Protein AF-B5VUB9-F1 (afdb_monomer_lite)

Secondary structure (DSSP, 8-state):
---HHHHHHHHHHHHHHHHHHHHHHHHHHHHHT-------STTB---SS-SBSS-TTS-GGG-TT----

Organism: NCBI:txid513049

Structure (mmCIF, N/CA/C/O backbone):
data_AF-B5VUB9-F1
#
_entry.id   AF-B5VUB9-F1
#
loop_
_atom_site.group_PDB
_atom_site.id
_atom_site.type_symbol
_atom_site.label_atom_id
_atom_site.label_alt_id
_atom_site.label_comp_id
_atom_site.label_asym_id
_atom_site.label_entity_id
_atom_site.label_seq_id
_atom_site.pdbx_PDB_ins_code
_atom_site.Cartn_x
_atom_site.Cartn_y
_atom_site.Cartn_z
_atom_site.occupancy
_atom_site.B_iso_or_equiv
_atom_site.auth_seq_id
_atom_site.auth_comp_id
_atom_site.auth_asym_id
_atom_site.auth_atom_id
_atom_site.pdbx_PDB_model_num
ATOM 1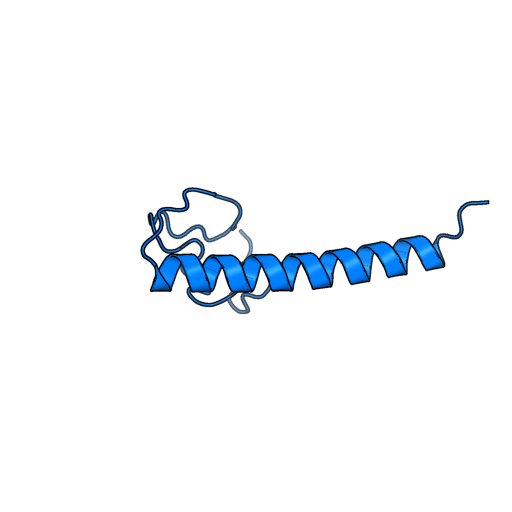 N N . MET A 1 1 ? 1.359 8.391 -38.506 1.00 50.56 1 MET A N 1
ATOM 2 C CA . MET A 1 1 ? 1.327 6.949 -38.175 1.00 50.56 1 MET A CA 1
ATOM 3 C C . MET A 1 1 ? 1.743 6.793 -36.721 1.00 50.56 1 MET A C 1
ATOM 5 O O . MET A 1 1 ? 2.901 7.037 -36.413 1.00 50.56 1 MET A O 1
ATOM 9 N N . ASN A 1 2 ? 0.809 6.470 -35.824 1.00 62.84 2 ASN A N 1
ATOM 10 C CA . ASN A 1 2 ? 1.133 6.270 -34.409 1.00 62.84 2 ASN A CA 1
ATOM 11 C C . ASN A 1 2 ? 1.814 4.913 -34.245 1.00 62.84 2 ASN A C 1
ATOM 13 O O . ASN A 1 2 ? 1.280 3.884 -34.661 1.00 62.84 2 ASN A O 1
ATOM 17 N N . ASN A 1 3 ? 3.017 4.916 -33.676 1.00 81.00 3 ASN A N 1
ATOM 18 C CA . ASN A 1 3 ? 3.800 3.704 -33.491 1.00 81.00 3 ASN A CA 1
ATOM 19 C C . ASN A 1 3 ? 3.314 2.985 -32.221 1.00 81.00 3 ASN A C 1
ATOM 21 O O . ASN A 1 3 ? 3.903 3.102 -31.146 1.00 81.00 3 ASN A O 1
ATOM 25 N N . LEU A 1 4 ? 2.184 2.280 -32.358 1.00 79.88 4 LEU A N 1
ATOM 26 C CA . LEU A 1 4 ? 1.452 1.592 -31.284 1.00 79.88 4 LEU A CA 1
ATOM 27 C C . LEU A 1 4 ? 2.352 0.712 -30.395 1.00 79.88 4 LEU A C 1
ATOM 29 O O . LEU A 1 4 ? 2.076 0.554 -29.207 1.00 79.88 4 LEU A O 1
ATOM 33 N N . GLY A 1 5 ? 3.438 0.157 -30.944 1.00 79.31 5 GLY A N 1
ATOM 34 C CA . GLY A 1 5 ? 4.422 -0.626 -30.189 1.00 79.31 5 GLY A CA 1
ATOM 35 C C . GLY A 1 5 ? 5.215 0.206 -29.174 1.00 79.31 5 GLY A C 1
ATOM 36 O O . GLY A 1 5 ? 5.331 -0.190 -28.014 1.00 79.31 5 GLY A O 1
ATOM 37 N N . MET A 1 6 ? 5.701 1.387 -29.572 1.00 75.25 6 MET A N 1
ATOM 38 C CA . MET A 1 6 ? 6.401 2.305 -28.663 1.00 75.25 6 MET A CA 1
ATOM 39 C C . MET A 1 6 ? 5.471 2.846 -27.578 1.00 75.25 6 MET A C 1
ATOM 41 O O . MET A 1 6 ? 5.865 2.959 -26.420 1.00 75.25 6 MET A O 1
ATOM 45 N N . GLU A 1 7 ? 4.223 3.142 -27.927 1.00 79.62 7 GLU A N 1
ATOM 46 C CA . GLU A 1 7 ? 3.239 3.649 -26.973 1.00 79.62 7 GLU A CA 1
ATOM 47 C C . GLU A 1 7 ? 2.884 2.604 -25.905 1.00 79.62 7 GLU A C 1
ATOM 49 O O . GLU A 1 7 ? 2.881 2.909 -24.712 1.00 79.62 7 GLU A O 1
ATOM 54 N N . ARG A 1 8 ? 2.725 1.333 -26.301 1.00 76.88 8 ARG A N 1
ATOM 55 C CA . ARG A 1 8 ? 2.556 0.210 -25.363 1.00 76.88 8 ARG A CA 1
ATOM 56 C C . ARG A 1 8 ? 3.752 0.038 -24.426 1.00 76.88 8 ARG A C 1
ATOM 58 O O . ARG A 1 8 ? 3.536 -0.131 -23.227 1.00 76.88 8 ARG A O 1
ATOM 65 N N . MET A 1 9 ? 4.987 0.119 -24.931 1.00 77.19 9 MET A N 1
ATOM 66 C CA . MET A 1 9 ? 6.187 0.066 -24.081 1.00 77.19 9 MET A CA 1
ATOM 67 C C . MET A 1 9 ? 6.216 1.213 -23.066 1.00 77.19 9 MET A C 1
ATOM 69 O O . MET A 1 9 ? 6.395 0.968 -21.876 1.00 77.19 9 MET A O 1
ATOM 73 N N . ARG A 1 10 ? 5.950 2.455 -23.496 1.00 79.69 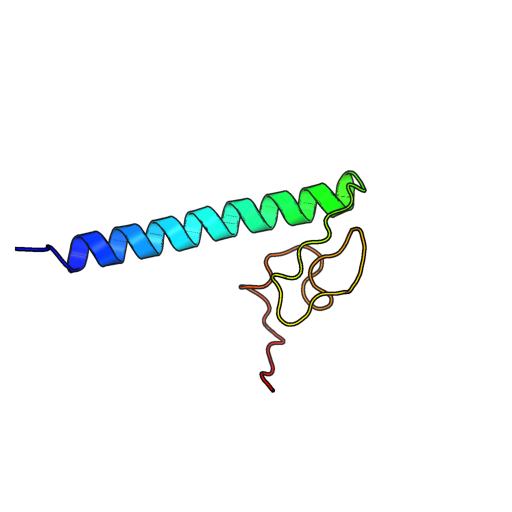10 ARG A N 1
ATOM 74 C CA . ARG A 1 10 ? 5.901 3.621 -22.594 1.00 79.69 10 ARG A CA 1
ATOM 75 C C . ARG A 1 10 ? 4.850 3.457 -21.498 1.00 79.69 10 ARG A C 1
ATOM 77 O O . ARG A 1 10 ? 5.129 3.764 -20.342 1.00 79.69 10 ARG A O 1
ATOM 84 N N . LEU A 1 11 ? 3.670 2.935 -21.832 1.00 77.44 11 LEU A N 1
ATOM 85 C CA . LEU A 1 11 ? 2.610 2.659 -20.858 1.00 77.44 11 LEU A CA 1
ATOM 86 C C . LEU A 1 11 ? 3.011 1.566 -19.857 1.00 77.44 11 LEU A C 1
ATOM 88 O O . LEU A 1 11 ? 2.719 1.694 -18.666 1.00 77.44 11 LEU A O 1
ATOM 92 N N . GLN A 1 12 ? 3.704 0.516 -20.306 1.00 75.62 12 GLN A N 1
ATOM 93 C CA . GLN A 1 12 ? 4.233 -0.526 -19.422 1.00 75.62 12 GLN A CA 1
ATOM 94 C C . GLN A 1 12 ? 5.294 0.027 -18.464 1.00 75.62 12 GLN A C 1
ATOM 96 O O . GLN A 1 12 ? 5.187 -0.198 -17.256 1.00 75.62 12 GLN A O 1
ATOM 101 N N . SER A 1 13 ? 6.255 0.806 -18.969 1.00 82.56 13 SER A N 1
ATOM 102 C CA . SER A 1 13 ? 7.278 1.457 -18.142 1.00 82.56 13 SER A CA 1
ATOM 103 C C . SER A 1 13 ? 6.656 2.429 -17.142 1.00 82.56 13 SER A C 1
ATOM 105 O O . SER A 1 13 ? 6.983 2.390 -15.959 1.00 82.56 13 SER A O 1
ATOM 107 N N . HIS A 1 14 ? 5.693 3.247 -17.574 1.00 85.75 14 HIS A N 1
ATOM 108 C CA . HIS A 1 14 ? 4.969 4.157 -16.688 1.00 85.75 14 HIS A CA 1
ATOM 109 C C . HIS A 1 14 ? 4.248 3.402 -15.564 1.00 85.75 14 HIS A C 1
ATOM 111 O O . HIS A 1 14 ? 4.359 3.775 -14.397 1.00 85.75 14 HIS A O 1
ATOM 117 N N . ARG A 1 15 ? 3.559 2.300 -15.887 1.00 81.12 15 ARG A N 1
ATOM 118 C CA . ARG A 1 15 ? 2.880 1.464 -14.888 1.00 81.12 15 ARG A CA 1
ATOM 119 C C . ARG A 1 15 ? 3.860 0.879 -13.871 1.00 81.12 15 ARG A C 1
ATOM 121 O O . ARG A 1 15 ? 3.531 0.827 -12.689 1.00 81.12 15 ARG A O 1
ATOM 128 N N . GLN A 1 16 ? 5.033 0.430 -14.312 1.00 84.50 16 GLN A N 1
ATOM 129 C CA . GLN A 1 16 ? 6.070 -0.089 -13.418 1.00 84.50 16 GLN A CA 1
ATOM 130 C C . GLN A 1 16 ? 6.613 1.002 -12.492 1.00 84.50 16 GLN A C 1
ATOM 132 O O . GLN A 1 16 ? 6.625 0.808 -11.280 1.00 84.50 16 GLN A O 1
ATOM 137 N N . ILE A 1 17 ? 6.982 2.164 -13.035 1.00 86.00 17 ILE A N 1
ATOM 138 C CA . ILE A 1 17 ? 7.500 3.295 -12.250 1.00 86.00 17 ILE A CA 1
ATOM 139 C C . ILE A 1 17 ? 6.467 3.749 -11.214 1.00 86.00 17 ILE A C 1
ATOM 141 O O . ILE A 1 17 ? 6.791 3.879 -10.036 1.00 86.00 17 ILE A O 1
ATOM 145 N N . LYS A 1 18 ? 5.205 3.905 -11.626 1.00 84.56 18 LYS A N 1
ATOM 146 C CA . LYS A 1 18 ? 4.112 4.287 -10.728 1.00 84.56 18 LYS A CA 1
ATOM 147 C C . LYS A 1 18 ? 3.963 3.305 -9.563 1.00 84.56 18 LYS A C 1
ATOM 149 O O . LYS A 1 18 ? 3.853 3.731 -8.420 1.00 84.56 18 LYS A O 1
ATOM 154 N N . ARG A 1 19 ? 4.038 1.997 -9.836 1.00 82.50 19 ARG A N 1
ATOM 155 C CA . ARG A 1 19 ? 3.991 0.960 -8.794 1.00 82.50 19 ARG A CA 1
ATOM 156 C C . ARG A 1 19 ? 5.142 1.072 -7.798 1.00 82.50 19 ARG A C 1
ATOM 158 O O . ARG A 1 19 ? 4.917 0.865 -6.613 1.00 82.50 19 ARG A O 1
ATOM 165 N N . PHE A 1 20 ? 6.354 1.381 -8.251 1.00 84.31 20 PHE A N 1
ATOM 166 C CA . PHE A 1 20 ? 7.487 1.557 -7.339 1.00 84.31 20 PHE A CA 1
ATOM 167 C C . PHE A 1 20 ? 7.307 2.769 -6.420 1.00 84.31 20 PHE A C 1
ATOM 169 O O . PHE A 1 20 ? 7.586 2.668 -5.226 1.00 84.31 20 PHE A O 1
ATOM 176 N N . ILE A 1 21 ? 6.796 3.881 -6.956 1.00 85.19 21 ILE A N 1
ATOM 177 C CA . ILE A 1 21 ? 6.509 5.096 -6.182 1.00 85.19 21 ILE A CA 1
ATOM 178 C C . ILE A 1 21 ? 5.434 4.816 -5.126 1.00 85.19 21 ILE A C 1
ATOM 180 O O . ILE A 1 21 ? 5.678 5.033 -3.942 1.00 85.19 21 ILE A O 1
ATOM 184 N N . GLU A 1 22 ? 4.296 4.244 -5.532 1.00 80.31 22 GLU A N 1
ATOM 185 C CA . GLU A 1 22 ? 3.186 3.894 -4.630 1.00 80.31 22 GLU A CA 1
ATOM 186 C C . GLU A 1 22 ? 3.648 2.983 -3.476 1.00 80.31 22 GLU A C 1
ATOM 188 O O . GLU A 1 22 ? 3.241 3.162 -2.327 1.00 80.31 22 GLU A O 1
ATOM 193 N N . HIS A 1 23 ? 4.537 2.025 -3.758 1.00 83.25 23 HIS A N 1
ATOM 194 C CA . HIS A 1 23 ? 5.069 1.102 -2.753 1.00 83.25 23 HIS A CA 1
ATOM 195 C C . HIS A 1 23 ? 5.918 1.852 -1.726 1.00 83.25 23 HIS A C 1
ATOM 197 O O . HIS A 1 23 ? 5.797 1.642 -0.517 1.00 83.25 23 HIS A O 1
ATOM 203 N N . HIS A 1 24 ? 6.795 2.730 -2.214 1.00 85.50 24 HIS A N 1
ATOM 204 C CA . HIS A 1 24 ? 7.676 3.516 -1.366 1.00 85.50 24 HIS A CA 1
ATOM 205 C C . HIS A 1 24 ? 6.886 4.479 -0.469 1.00 85.50 24 HIS A C 1
ATOM 207 O O . HIS A 1 24 ? 7.143 4.543 0.732 1.00 85.50 24 HIS A O 1
ATOM 213 N N . GLU A 1 25 ? 5.893 5.180 -1.018 1.00 81.75 25 GLU A N 1
ATOM 214 C CA . GLU A 1 25 ? 5.023 6.090 -0.264 1.00 81.75 25 GLU A CA 1
ATOM 215 C C . GLU A 1 25 ? 4.241 5.366 0.833 1.00 81.75 25 GLU A C 1
ATOM 217 O O . GLU A 1 25 ? 4.213 5.822 1.976 1.00 81.75 25 GLU A O 1
ATOM 222 N N . GLN A 1 26 ? 3.650 4.211 0.519 1.00 78.44 26 GLN A N 1
ATOM 223 C CA . GLN A 1 26 ? 2.922 3.396 1.491 1.00 78.44 26 GLN A CA 1
ATOM 224 C C . GLN A 1 26 ? 3.818 2.983 2.663 1.00 78.44 26 GLN A C 1
ATOM 226 O O . GLN A 1 26 ? 3.453 3.142 3.829 1.00 78.44 26 GLN A O 1
ATOM 231 N N . ARG A 1 27 ? 5.025 2.500 2.360 1.00 82.38 27 ARG A N 1
ATOM 232 C CA . ARG A 1 27 ? 6.007 2.114 3.376 1.00 82.38 27 ARG A CA 1
ATOM 233 C C . ARG A 1 27 ? 6.446 3.308 4.223 1.00 82.38 27 ARG A C 1
ATOM 235 O O . ARG A 1 27 ? 6.609 3.167 5.434 1.00 82.38 27 ARG A O 1
ATOM 242 N N . TYR A 1 28 ? 6.599 4.479 3.611 1.00 83.00 28 TYR A N 1
ATOM 243 C CA . TYR A 1 28 ? 6.937 5.703 4.326 1.00 83.00 28 TYR A CA 1
ATOM 244 C C . TYR A 1 28 ? 5.812 6.150 5.268 1.00 83.00 28 TYR A C 1
ATOM 246 O O . TYR A 1 28 ? 6.102 6.504 6.409 1.00 83.00 28 TYR A O 1
ATOM 254 N N . ASN A 1 29 ? 4.540 6.067 4.856 1.00 79.62 29 ASN A N 1
ATOM 255 C CA . ASN A 1 29 ? 3.394 6.433 5.704 1.00 79.62 29 ASN A CA 1
ATOM 256 C C . ASN A 1 29 ? 3.313 5.586 6.980 1.00 79.62 29 ASN A C 1
ATOM 258 O O . ASN A 1 29 ? 3.054 6.115 8.061 1.00 79.62 29 ASN A O 1
ATOM 262 N N . LEU A 1 30 ? 3.613 4.288 6.880 1.00 78.12 30 LEU A N 1
ATOM 263 C CA . LEU A 1 30 ? 3.657 3.398 8.043 1.00 78.12 30 LEU A CA 1
ATOM 264 C C . LEU A 1 30 ? 4.779 3.749 9.022 1.00 78.12 30 LEU A C 1
ATOM 266 O O . LEU A 1 30 ? 4.570 3.714 10.233 1.00 78.12 30 LEU A O 1
ATOM 270 N N . LEU A 1 31 ? 5.965 4.077 8.506 1.00 83.50 31 LEU A N 1
ATOM 271 C CA . LEU A 1 31 ? 7.139 4.370 9.332 1.00 83.50 31 LEU A CA 1
ATOM 272 C C . LEU A 1 31 ? 7.071 5.760 9.968 1.00 83.50 31 LEU A C 1
ATOM 274 O O . LEU A 1 31 ? 7.406 5.925 11.138 1.00 83.50 31 LEU A O 1
ATOM 278 N N . SER A 1 32 ? 6.631 6.757 9.204 1.00 82.81 32 SER A N 1
ATOM 279 C CA . SER A 1 32 ? 6.577 8.155 9.640 1.00 82.81 32 SER A CA 1
ATOM 280 C C . SER A 1 32 ? 5.285 8.521 10.375 1.00 82.81 32 SER A C 1
ATOM 282 O O . SER A 1 32 ? 5.193 9.621 10.916 1.00 82.81 32 SER A O 1
ATOM 284 N N . LYS A 1 33 ? 4.292 7.616 10.421 1.00 76.12 33 LYS A N 1
ATOM 285 C CA . LYS A 1 33 ? 2.938 7.888 10.934 1.00 76.12 33 LYS A CA 1
ATOM 286 C C . LYS A 1 33 ? 2.304 9.115 10.263 1.00 76.12 33 LYS A C 1
ATOM 288 O O . LYS A 1 33 ? 1.517 9.827 10.885 1.00 76.12 33 LYS A O 1
ATOM 293 N N . THR A 1 34 ? 2.634 9.397 9.005 1.00 73.25 34 THR A N 1
ATOM 294 C CA . THR A 1 34 ? 1.917 10.415 8.234 1.00 73.25 34 THR A CA 1
ATOM 295 C C . THR A 1 34 ? 0.546 9.898 7.840 1.00 73.25 34 THR A C 1
ATOM 297 O O . THR A 1 34 ? 0.387 8.764 7.387 1.00 73.25 34 THR A O 1
ATOM 300 N N . VAL A 1 35 ? -0.462 10.752 8.019 1.00 69.56 35 VAL A N 1
ATOM 301 C CA . VAL A 1 35 ? -1.839 10.411 7.678 1.00 69.56 35 VAL A CA 1
ATOM 302 C C . VAL A 1 35 ? -2.039 10.515 6.168 1.00 69.56 35 VAL A C 1
ATOM 304 O O . VAL A 1 35 ? -1.945 11.605 5.608 1.00 69.56 35 VAL A O 1
ATOM 307 N N . ASN A 1 36 ? -2.378 9.404 5.517 1.00 69.38 36 ASN A N 1
ATOM 308 C CA . ASN A 1 36 ? -2.778 9.364 4.116 1.00 69.38 36 ASN A CA 1
ATOM 309 C C . ASN A 1 36 ? -4.204 8.810 4.003 1.00 69.38 36 ASN A C 1
ATOM 311 O O . ASN A 1 36 ? -4.467 7.659 4.337 1.00 69.38 36 ASN A O 1
ATOM 315 N N . LYS A 1 37 ? -5.135 9.651 3.539 1.00 64.25 37 LYS A N 1
ATOM 316 C CA . LYS A 1 37 ? -6.569 9.327 3.431 1.00 64.25 37 LYS A CA 1
ATOM 317 C C . LYS A 1 37 ? -6.995 8.867 2.032 1.00 64.25 37 LYS A C 1
ATOM 319 O O . LYS A 1 37 ? -8.189 8.825 1.746 1.00 64.25 37 LYS A O 1
ATOM 324 N N . GLN A 1 38 ? -6.062 8.576 1.126 1.00 66.50 38 GLN A N 1
ATOM 325 C CA . GLN A 1 38 ? -6.421 8.195 -0.239 1.00 66.50 38 GLN A CA 1
ATOM 326 C C . GLN A 1 38 ? -7.101 6.818 -0.294 1.00 66.50 38 GLN A C 1
ATOM 328 O O . GLN A 1 38 ? -6.505 5.785 -0.004 1.00 66.50 38 GLN A O 1
ATOM 333 N N . ALA A 1 39 ? -8.356 6.788 -0.746 1.00 62.88 39 ALA A N 1
ATOM 334 C CA . ALA A 1 39 ? -9.120 5.562 -0.975 1.00 62.88 39 ALA A CA 1
ATOM 335 C C . ALA A 1 39 ? -8.942 5.035 -2.408 1.00 62.88 39 ALA A C 1
ATOM 337 O O . ALA A 1 39 ? -9.897 4.884 -3.160 1.00 62.88 39 ALA A O 1
ATOM 338 N N . THR A 1 40 ? -7.699 4.782 -2.816 1.00 67.50 40 THR A N 1
ATOM 339 C CA . THR A 1 40 ? -7.389 4.274 -4.168 1.00 67.50 40 THR A CA 1
ATOM 340 C C . THR A 1 40 ? -7.418 2.748 -4.256 1.00 67.50 40 THR A C 1
ATOM 342 O O . THR A 1 40 ? -7.399 2.188 -5.351 1.00 67.50 40 THR A O 1
ATOM 345 N N . CYS A 1 41 ? -7.469 2.059 -3.113 1.00 70.94 41 CYS A N 1
ATOM 346 C CA . CYS A 1 41 ? -7.418 0.606 -3.039 1.00 70.94 41 CYS A CA 1
ATOM 347 C C . CYS A 1 41 ? -8.809 -0.019 -2.896 1.00 70.94 41 CYS A C 1
ATOM 349 O O . CYS A 1 41 ? -9.583 0.399 -2.037 1.00 70.94 41 CYS A O 1
ATOM 351 N N . LYS A 1 42 ? -9.091 -1.091 -3.655 1.00 72.69 42 LYS A N 1
ATOM 352 C CA . LYS A 1 42 ? -10.326 -1.893 -3.509 1.00 72.69 42 LYS A CA 1
ATOM 353 C C . LYS A 1 42 ? -10.515 -2.420 -2.077 1.00 72.69 42 LYS A C 1
ATOM 355 O O . LYS A 1 42 ? -11.643 -2.554 -1.623 1.00 72.69 42 LYS A O 1
ATOM 360 N N . PHE A 1 43 ? -9.415 -2.673 -1.368 1.00 74.50 43 PHE A N 1
ATOM 361 C CA . PHE A 1 43 ? -9.391 -3.113 0.029 1.00 74.50 43 PHE A CA 1
ATOM 362 C C . PHE A 1 43 ? -8.852 -2.018 0.951 1.00 74.50 43 PHE A C 1
ATOM 364 O O . PHE A 1 43 ? -7.966 -2.273 1.774 1.00 74.50 43 PHE A O 1
ATOM 371 N N . ASN A 1 44 ? -9.331 -0.782 0.765 1.00 78.19 44 ASN A N 1
ATOM 372 C CA . ASN A 1 44 ? -8.935 0.320 1.628 1.00 78.19 44 ASN A CA 1
ATOM 373 C C . ASN A 1 44 ? -9.161 -0.056 3.100 1.00 78.19 44 ASN A C 1
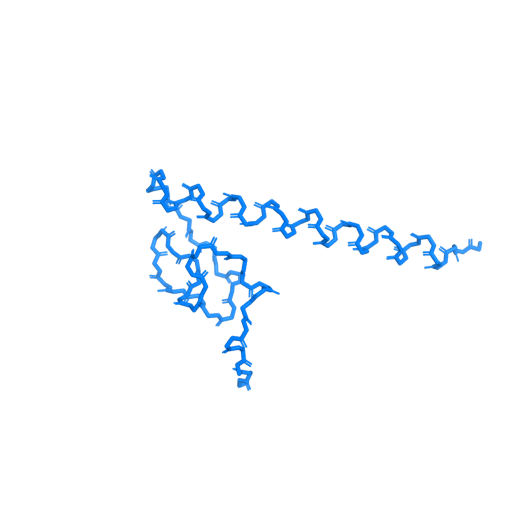ATOM 375 O O . ASN A 1 44 ? -10.241 -0.514 3.468 1.00 78.19 44 ASN A O 1
ATOM 379 N N . ALA A 1 45 ? -8.132 0.103 3.933 1.00 80.38 45 ALA A N 1
ATOM 380 C CA . ALA A 1 45 ? -8.199 -0.339 5.325 1.00 80.38 45 ALA A CA 1
ATOM 381 C C . ALA A 1 45 ? -8.969 0.621 6.244 1.00 80.38 45 ALA A C 1
ATOM 383 O O . ALA A 1 45 ? -9.074 0.356 7.439 1.00 80.38 45 ALA A O 1
ATOM 384 N N . ASN A 1 46 ? -9.450 1.751 5.714 1.00 79.00 46 ASN A N 1
ATOM 385 C CA . ASN A 1 46 ? -10.046 2.861 6.457 1.00 79.00 46 ASN A CA 1
ATOM 386 C C . ASN A 1 46 ? -9.183 3.313 7.646 1.00 79.00 46 ASN A C 1
ATOM 388 O O . ASN A 1 46 ? -9.688 3.729 8.686 1.00 79.00 46 ASN A O 1
ATOM 392 N N . SER A 1 47 ? -7.862 3.223 7.489 1.00 78.25 47 SER A N 1
ATOM 393 C CA . SER A 1 47 ? -6.881 3.629 8.487 1.00 78.25 47 SER A CA 1
ATOM 394 C C . SER A 1 47 ? -6.189 4.904 8.037 1.00 78.25 47 SER A C 1
ATOM 396 O O . SER A 1 47 ? -5.954 5.120 6.851 1.00 78.25 47 SER A O 1
ATOM 398 N N . ALA A 1 48 ? -5.817 5.735 9.006 1.00 75.44 48 ALA A N 1
ATOM 399 C CA . ALA A 1 48 ? -5.056 6.947 8.751 1.00 75.44 48 ALA A CA 1
ATOM 400 C C . ALA A 1 48 ? -3.650 6.648 8.198 1.00 75.44 48 ALA A C 1
ATOM 402 O O . ALA A 1 48 ? -3.090 7.481 7.499 1.00 75.44 48 ALA A O 1
ATOM 403 N N . PHE A 1 49 ? -3.093 5.470 8.490 1.00 75.38 49 PHE A N 1
ATOM 404 C CA . PHE A 1 49 ? -1.706 5.117 8.160 1.00 75.38 49 PHE A CA 1
ATOM 405 C C . PHE A 1 49 ? -1.604 3.933 7.194 1.00 75.38 49 PHE A C 1
ATOM 407 O O . PHE A 1 49 ? -0.592 3.769 6.519 1.00 75.38 49 PHE A O 1
ATOM 414 N N . LEU A 1 50 ? -2.646 3.097 7.131 1.00 76.69 50 LEU A N 1
ATOM 415 C CA . LEU A 1 50 ? -2.675 1.884 6.319 1.00 76.69 50 LEU A CA 1
ATOM 416 C C . LEU A 1 50 ? -3.639 2.067 5.142 1.00 76.69 50 LEU A C 1
ATOM 418 O O . LEU A 1 50 ? -4.852 2.106 5.331 1.00 76.69 50 LEU A O 1
ATOM 422 N N . LEU A 1 51 ? -3.117 2.125 3.916 1.00 77.50 51 LEU A N 1
ATOM 423 C CA . LEU A 1 51 ? -3.981 2.197 2.729 1.00 77.50 51 LEU A CA 1
ATOM 424 C C . LEU A 1 51 ? -4.639 0.865 2.333 1.00 77.50 51 LEU A C 1
ATOM 426 O O . LEU A 1 51 ? -5.722 0.901 1.766 1.00 77.50 51 LEU A O 1
ATOM 430 N N . CYS A 1 52 ? -4.035 -0.300 2.597 1.00 79.19 52 CYS A N 1
ATOM 431 C CA . CYS A 1 52 ? -4.550 -1.604 2.154 1.00 79.19 52 CYS A CA 1
ATOM 432 C C . CYS A 1 52 ? -4.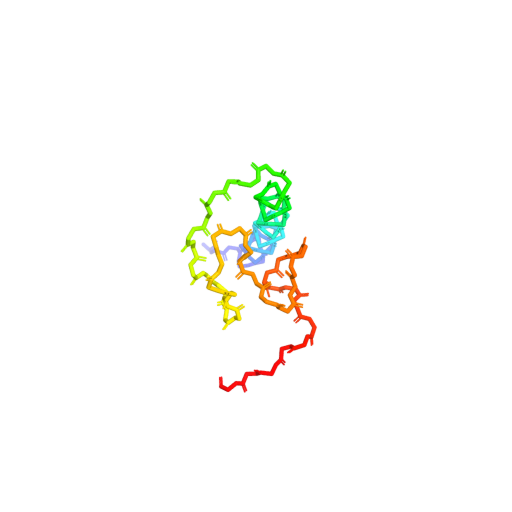577 -2.610 3.310 1.00 79.19 52 CYS A C 1
ATOM 434 O O . CYS A 1 52 ? -3.538 -2.875 3.910 1.00 79.19 52 CYS A O 1
ATOM 436 N N . ALA A 1 53 ? -5.744 -3.194 3.604 1.00 80.81 53 ALA A N 1
ATOM 437 C CA . ALA A 1 53 ? -5.908 -4.133 4.721 1.00 80.81 53 ALA A CA 1
ATOM 438 C C . ALA A 1 53 ? -5.207 -5.483 4.486 1.00 80.81 53 ALA A C 1
ATOM 440 O O . ALA A 1 53 ? -4.790 -6.146 5.430 1.00 80.81 53 ALA A O 1
ATOM 441 N N . VAL A 1 54 ? -5.071 -5.877 3.219 1.00 78.56 54 VAL A N 1
ATOM 442 C CA . VAL A 1 54 ? -4.578 -7.198 2.790 1.00 78.56 54 VAL A CA 1
ATOM 443 C C . VAL A 1 54 ? -3.136 -7.173 2.273 1.00 78.56 54 VAL A C 1
ATOM 445 O O . VAL A 1 54 ? -2.526 -8.220 2.091 1.00 78.56 54 VAL A O 1
ATOM 448 N N . ASN A 1 55 ? -2.579 -5.983 2.037 1.00 79.12 55 ASN A N 1
ATOM 449 C CA . ASN A 1 55 ? -1.171 -5.780 1.700 1.00 79.12 55 ASN A CA 1
ATOM 450 C C . ASN A 1 55 ? -0.656 -4.517 2.410 1.00 79.12 55 ASN A C 1
ATOM 452 O O . ASN A 1 55 ? -0.520 -3.468 1.777 1.00 79.12 55 ASN A O 1
ATOM 456 N N . PRO A 1 56 ? -0.430 -4.577 3.733 1.00 76.44 56 PRO A N 1
ATOM 457 C CA . PRO A 1 56 ? -0.107 -3.397 4.525 1.00 76.44 56 PRO A CA 1
ATOM 458 C C . PRO A 1 56 ? 1.198 -2.734 4.071 1.00 76.44 56 PRO A C 1
ATOM 460 O O . PRO A 1 56 ? 1.281 -1.509 4.044 1.00 76.44 56 PRO A O 1
ATOM 463 N N . THR A 1 57 ? 2.190 -3.525 3.656 1.00 76.00 57 THR A N 1
ATOM 464 C CA . THR A 1 57 ? 3.545 -3.065 3.319 1.00 76.00 57 THR A CA 1
ATOM 465 C C . THR A 1 57 ? 3.780 -2.812 1.832 1.00 76.00 57 THR A C 1
ATOM 467 O O . THR A 1 57 ? 4.832 -2.277 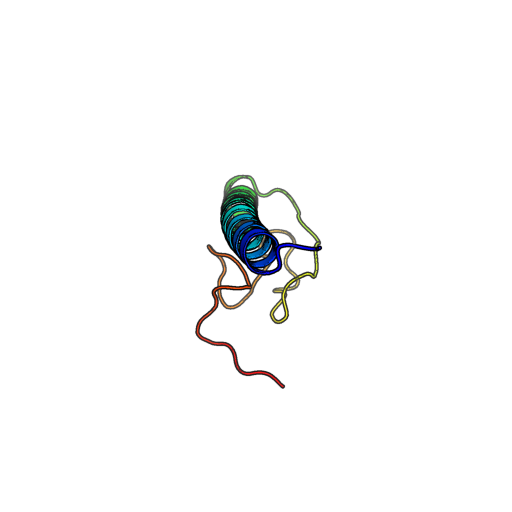1.487 1.00 76.00 57 THR A O 1
ATOM 470 N N . GLY A 1 58 ? 2.840 -3.174 0.954 1.00 74.06 58 GLY A N 1
ATOM 471 C CA . GLY A 1 58 ? 3.020 -3.081 -0.492 1.00 74.06 58 GLY A CA 1
ATOM 472 C C . GLY A 1 58 ? 1.880 -2.390 -1.235 1.00 74.06 58 GLY A C 1
ATOM 473 O O . GLY A 1 58 ? 0.880 -1.961 -0.660 1.00 74.06 58 GLY A O 1
ATOM 474 N N . CYS A 1 59 ? 2.034 -2.275 -2.555 1.00 72.81 59 CYS A N 1
ATOM 475 C CA . CYS A 1 59 ? 1.018 -1.660 -3.402 1.00 72.81 59 CYS A CA 1
ATOM 476 C C . CYS A 1 59 ? -0.284 -2.454 -3.401 1.00 72.81 59 CYS A C 1
ATOM 478 O O . CYS A 1 59 ? -0.296 -3.684 -3.475 1.00 72.81 59 CYS A O 1
ATOM 480 N N . CYS A 1 60 ? -1.406 -1.739 -3.461 1.00 71.75 60 CYS A N 1
ATOM 481 C CA . CYS A 1 60 ? -2.710 -2.374 -3.634 1.00 71.75 60 CYS A CA 1
ATOM 482 C C . CYS A 1 60 ? -2.790 -3.196 -4.937 1.00 71.75 60 CYS A C 1
ATOM 484 O O . CYS A 1 60 ? -3.431 -4.241 -4.981 1.00 71.75 60 CYS A O 1
ATOM 486 N N . SER A 1 61 ? -2.089 -2.762 -5.995 1.00 66.88 61 SER A N 1
ATOM 487 C CA . SER A 1 61 ? -2.089 -3.426 -7.307 1.00 66.88 61 SER A CA 1
ATOM 488 C C . SER A 1 61 ? -1.252 -4.713 -7.395 1.00 66.88 61 SER A C 1
ATOM 490 O O . SER A 1 61 ? -1.162 -5.286 -8.484 1.00 66.88 61 SER A O 1
ATOM 492 N N . SER A 1 62 ? -0.641 -5.147 -6.287 1.00 66.88 62 SER A N 1
ATOM 493 C CA . SER A 1 62 ? 0.163 -6.372 -6.170 1.00 66.88 62 SER A CA 1
ATOM 494 C C . SER A 1 62 ? -0.332 -7.310 -5.060 1.00 66.88 62 SER A C 1
ATOM 496 O O . SER A 1 62 ? 0.453 -8.096 -4.547 1.00 66.88 62 SER A O 1
ATOM 498 N N . CYS A 1 63 ? -1.586 -7.183 -4.613 1.00 69.94 63 CYS A N 1
ATOM 499 C CA . CYS A 1 63 ? -2.126 -8.064 -3.579 1.00 69.94 63 CYS A CA 1
ATOM 500 C C . CYS A 1 63 ? -2.651 -9.378 -4.180 1.00 69.94 63 CYS A C 1
ATOM 502 O O . CYS A 1 63 ? -3.554 -9.354 -5.017 1.00 69.94 63 CYS A O 1
ATOM 504 N N . ASP A 1 64 ? -2.114 -10.505 -3.705 1.00 60.06 64 ASP A N 1
ATOM 505 C CA . ASP A 1 64 ? -2.433 -11.855 -4.193 1.00 60.06 64 ASP A CA 1
ATOM 506 C C . ASP A 1 64 ? -3.799 -12.377 -3.715 1.00 60.06 64 ASP A C 1
ATOM 508 O O . ASP A 1 64 ? -4.421 -13.204 -4.376 1.00 60.06 64 ASP A O 1
ATOM 512 N N . HIS A 1 65 ? -4.32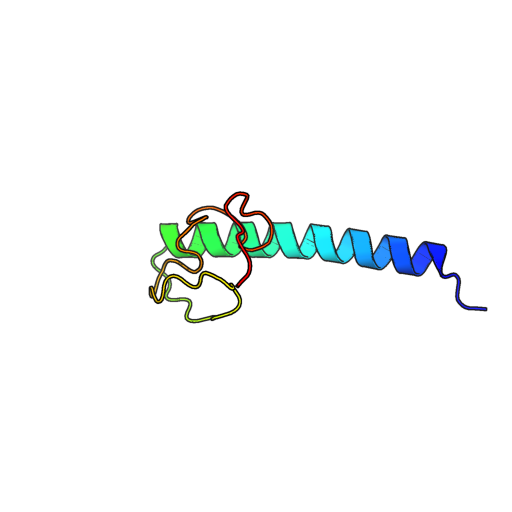6 -11.855 -2.603 1.00 58.19 65 HIS A N 1
ATOM 513 C CA . HIS A 1 65 ? -5.610 -12.277 -2.018 1.00 58.19 65 HIS A CA 1
ATOM 514 C C . HIS A 1 65 ? -6.827 -11.572 -2.640 1.00 58.19 65 HIS A C 1
ATOM 516 O O . HIS A 1 65 ? -7.861 -11.364 -2.003 1.00 58.19 65 HIS A O 1
ATOM 522 N N . TYR A 1 66 ? -6.707 -11.185 -3.907 1.00 51.84 66 TYR A N 1
ATOM 523 C CA . TYR A 1 66 ? -7.743 -10.491 -4.653 1.00 51.84 66 TYR A CA 1
ATOM 524 C C . TYR A 1 66 ? -8.890 -11.443 -5.014 1.00 51.84 66 TYR A C 1
ATOM 526 O O . TYR A 1 66 ? -8.806 -12.206 -5.974 1.00 51.84 66 TYR A O 1
ATOM 534 N N . GLN A 1 67 ? -10.005 -11.343 -4.289 1.00 48.59 67 GLN A N 1
ATOM 535 C CA . GLN A 1 67 ? -11.303 -11.778 -4.797 1.00 48.59 67 GLN A CA 1
ATOM 536 C C . GLN A 1 67 ? -12.154 -10.553 -5.144 1.00 48.59 67 GLN A C 1
ATOM 538 O O . GLN A 1 67 ? -12.528 -9.778 -4.257 1.00 48.59 67 GLN A O 1
ATOM 543 N N . PRO A 1 68 ? -12.461 -10.332 -6.432 1.00 55.91 68 PRO A N 1
ATOM 544 C CA . PRO A 1 68 ? -13.423 -9.326 -6.810 1.00 55.91 68 PRO A CA 1
ATOM 545 C C . PRO A 1 68 ? -14.833 -9.798 -6.454 1.00 55.91 68 PRO A C 1
ATOM 547 O O . PRO A 1 68 ? -15.288 -10.817 -6.961 1.00 55.91 68 PRO A O 1
ATOM 550 N N . LYS A 1 69 ? -15.529 -9.029 -5.614 1.00 53.69 69 LYS A N 1
ATOM 551 C CA . LYS A 1 69 ? -16.962 -8.818 -5.835 1.00 53.69 69 LYS A CA 1
ATOM 552 C C . LYS A 1 69 ? -17.144 -7.846 -6.991 1.00 53.69 69 LYS A C 1
ATOM 554 O O . LYS A 1 69 ? -16.253 -6.958 -7.126 1.00 53.69 69 LYS A O 1
#

Foldseek 3Di:
DDPVVVVVVVVVVVVVVVQVVQLVVLQCLQVVVQFDQDQPAPQQVNDRRARHPQCRRGDSVPRPPDDDD

Sequence (69 aa):
MNNLGMERMRLQSHRQIKRFIEHHEQRYNLLSKTVNKQATCKFNANSAFLLCAVNPTGCCSSCDHYQPK

InterPro domains:
  IPR045589 Protein of unknown function DUF6464 [PF20065] (24-69)

pLDDT: mean 74.78, std 8.97, range [48.59, 86.0]

Radius of gyration: 14.76 Å; chains: 1; bounding box: 25×23×49 Å